Protein AF-A0A2M7PD17-F1 (afdb_monomer_lite)

Foldseek 3Di:
DFLVVLVCVQCPVLVVVLVVLVVCVVVVNPPSVVSNVLSVVLSVLSVCQQQQFPPLHQDQQQDALLPGDGGRGDDVVSDDLRNCVSQQVGDCRDDPSRRVDPDHDPDDQDWDPDFADPPRNCCVVCVRIRHRNDGDGSVSNVVVNVVVPPD

Radius of gyration: 18.67 Å; chains: 1; bounding box: 54×24×56 Å

Structure (mmCIF, N/CA/C/O backbone):
data_AF-A0A2M7PD17-F1
#
_entry.id   AF-A0A2M7PD17-F1
#
loop_
_atom_site.group_PDB
_atom_site.id
_atom_site.type_symbol
_atom_site.label_atom_id
_atom_site.label_alt_id
_atom_site.label_comp_id
_atom_site.label_asym_id
_atom_site.label_entity_id
_atom_site.label_seq_id
_atom_site.pdbx_PDB_ins_code
_atom_site.Cartn_x
_atom_site.Cartn_y
_atom_site.Cartn_z
_atom_site.occupancy
_atom_site.B_iso_or_equiv
_atom_site.auth_seq_id
_atom_site.auth_comp_id
_atom_site.auth_asym_id
_atom_site.auth_atom_id
_atom_site.pdbx_PDB_model_num
ATOM 1 N N . LEU A 1 1 ? 4.493 10.578 3.427 1.00 84.69 1 LEU A N 1
ATOM 2 C CA . LEU A 1 1 ? 4.310 9.429 4.333 1.00 84.69 1 LEU A CA 1
ATOM 3 C C . LEU A 1 1 ? 5.373 8.415 3.953 1.00 84.69 1 LEU A C 1
ATOM 5 O O . LEU A 1 1 ? 5.283 7.884 2.858 1.00 84.69 1 LEU A O 1
ATOM 9 N N . ASP A 1 2 ? 6.399 8.233 4.774 1.00 93.56 2 ASP A N 1
ATOM 10 C CA . ASP A 1 2 ? 7.425 7.200 4.568 1.00 93.56 2 ASP A CA 1
ATOM 11 C C . ASP A 1 2 ? 7.061 5.917 5.343 1.00 93.56 2 ASP A C 1
ATOM 13 O O . ASP A 1 2 ? 5.990 5.861 5.960 1.00 93.56 2 ASP A O 1
ATOM 17 N N . HIS A 1 3 ? 7.929 4.900 5.301 1.00 96.19 3 HIS A N 1
ATOM 18 C CA . HIS A 1 3 ? 7.770 3.635 6.032 1.00 96.19 3 HIS A CA 1
ATOM 19 C C . HIS A 1 3 ? 7.439 3.854 7.511 1.00 96.19 3 HIS A C 1
ATOM 21 O O . HIS A 1 3 ? 6.399 3.421 8.004 1.00 96.19 3 HIS A O 1
ATOM 27 N N . LYS A 1 4 ? 8.297 4.603 8.209 1.00 97.19 4 LYS A N 1
ATOM 28 C CA . LYS A 1 4 ? 8.203 4.823 9.653 1.00 97.19 4 LYS A CA 1
ATOM 29 C C . LYS A 1 4 ? 6.940 5.585 10.033 1.00 97.19 4 LYS A C 1
ATOM 31 O O . LYS A 1 4 ? 6.320 5.307 11.061 1.00 97.19 4 LYS A O 1
ATOM 36 N N . LEU A 1 5 ? 6.542 6.561 9.223 1.00 97.44 5 LEU A N 1
ATOM 37 C CA . LEU A 1 5 ? 5.307 7.298 9.445 1.00 97.44 5 LEU A CA 1
ATOM 38 C C . LEU A 1 5 ? 4.077 6.414 9.210 1.00 97.44 5 LEU A C 1
ATOM 40 O O . LEU A 1 5 ? 3.097 6.567 9.938 1.00 97.44 5 LEU A O 1
ATOM 44 N N . LEU A 1 6 ? 4.117 5.481 8.249 1.00 98.00 6 LEU A N 1
ATOM 45 C CA . LEU A 1 6 ? 3.039 4.507 8.068 1.00 98.00 6 LEU A CA 1
ATOM 46 C C . LEU A 1 6 ? 2.968 3.533 9.255 1.00 98.00 6 LEU A C 1
ATOM 48 O O . LEU A 1 6 ? 1.884 3.338 9.796 1.00 98.00 6 LEU A O 1
ATOM 52 N N . GLU A 1 7 ? 4.096 3.008 9.738 1.00 98.25 7 GLU A N 1
ATOM 53 C CA . GLU A 1 7 ? 4.135 2.205 10.973 1.00 98.25 7 GLU A CA 1
ATOM 54 C C . GLU A 1 7 ? 3.557 2.972 12.165 1.00 98.25 7 GLU A C 1
ATOM 56 O O . GLU A 1 7 ? 2.727 2.449 12.906 1.00 98.25 7 GLU A O 1
ATOM 61 N N . THR A 1 8 ? 3.942 4.241 12.325 1.00 98.56 8 THR A N 1
ATOM 62 C CA . THR A 1 8 ? 3.443 5.100 13.408 1.00 98.56 8 THR A CA 1
ATOM 63 C C . THR A 1 8 ? 1.929 5.320 13.289 1.00 98.56 8 THR A C 1
ATOM 65 O O . THR A 1 8 ? 1.210 5.286 14.289 1.00 98.56 8 THR A O 1
ATOM 68 N N . LEU A 1 9 ? 1.410 5.504 12.071 1.00 98.25 9 LEU A N 1
ATOM 69 C CA . LEU A 1 9 ? -0.029 5.595 11.816 1.00 98.25 9 LEU A CA 1
ATOM 70 C C . LEU A 1 9 ? -0.764 4.315 12.234 1.00 98.25 9 LEU A C 1
ATOM 72 O O . LEU A 1 9 ? -1.789 4.401 12.910 1.00 98.25 9 LEU A O 1
ATOM 76 N N . ILE A 1 10 ? -0.237 3.149 11.856 1.00 98.38 10 ILE A N 1
ATOM 77 C CA . ILE A 1 10 ? -0.858 1.838 12.087 1.00 98.38 10 ILE A CA 1
ATOM 78 C C . ILE A 1 10 ? -0.806 1.445 13.565 1.00 98.38 10 ILE A C 1
ATOM 80 O O . ILE A 1 10 ? -1.826 1.081 14.155 1.00 98.38 10 ILE A O 1
ATOM 84 N N . TYR A 1 11 ? 0.382 1.482 14.162 1.00 98.50 11 TYR A N 1
ATOM 85 C CA . TYR A 1 11 ? 0.632 0.859 15.459 1.00 98.50 11 TYR A CA 1
ATOM 86 C C . TYR A 1 11 ? 0.494 1.822 16.632 1.00 98.50 11 TYR A C 1
ATOM 88 O O . TYR A 1 11 ? 0.110 1.378 17.711 1.00 98.50 11 TYR A O 1
ATOM 96 N N . THR A 1 12 ? 0.727 3.120 16.420 1.00 98.25 12 THR A N 1
ATOM 97 C CA . THR A 1 12 ? 0.576 4.133 17.472 1.00 98.25 12 THR A CA 1
ATOM 98 C C . THR A 1 12 ? -0.791 4.791 17.382 1.00 98.25 12 THR A C 1
ATOM 100 O O . THR A 1 12 ? -1.658 4.524 18.204 1.00 98.25 12 THR A O 1
ATOM 103 N N . TYR A 1 13 ? -1.047 5.604 16.355 1.00 98.38 13 TYR A N 1
ATOM 104 C CA . TYR A 1 13 ? -2.267 6.419 16.322 1.00 98.38 13 TYR A CA 1
ATOM 105 C C . TYR A 1 13 ? -3.543 5.578 16.199 1.00 98.38 13 TYR A C 1
ATOM 107 O O . TYR A 1 13 ? -4.490 5.756 16.969 1.00 98.38 13 TYR A O 1
ATOM 115 N N . LEU A 1 14 ? -3.576 4.638 15.251 1.00 98.19 14 LEU A N 1
ATOM 116 C CA . LEU A 1 14 ? -4.716 3.740 15.091 1.00 98.19 14 LEU A CA 1
ATOM 117 C C . LEU A 1 14 ? -4.774 2.687 16.211 1.00 98.19 14 LEU A C 1
ATOM 119 O O . LEU A 1 14 ? -5.867 2.322 16.640 1.00 98.19 14 LEU A O 1
ATOM 123 N N . GLY A 1 15 ? -3.623 2.249 16.733 1.00 98.44 15 GLY A N 1
ATOM 124 C CA . GLY A 1 15 ? -3.537 1.357 17.897 1.00 98.44 15 GLY A CA 1
ATOM 125 C C . GLY A 1 15 ? -4.141 1.962 19.170 1.00 98.44 15 GLY A C 1
ATOM 126 O O . GLY A 1 15 ? -4.941 1.312 19.854 1.00 98.44 15 GLY A O 1
ATOM 127 N N . ASP A 1 16 ? -3.842 3.230 19.444 1.00 98.50 16 ASP A N 1
ATOM 128 C CA . ASP A 1 16 ? -4.419 3.992 20.553 1.00 98.50 16 ASP A CA 1
ATOM 129 C C . ASP A 1 16 ? -5.927 4.165 20.375 1.00 98.50 16 ASP A C 1
ATOM 131 O O . ASP A 1 16 ? -6.699 3.978 21.318 1.00 98.50 16 ASP A O 1
ATOM 135 N N . TRP A 1 17 ? -6.372 4.483 19.155 1.00 98.19 17 TRP A N 1
ATOM 136 C CA . TRP A 1 17 ? -7.796 4.601 18.846 1.00 98.19 17 TRP A CA 1
ATOM 137 C C . TRP A 1 17 ? -8.549 3.286 19.089 1.00 98.19 17 TRP A C 1
ATOM 139 O O . TRP A 1 17 ? -9.575 3.285 19.768 1.00 98.19 17 TRP A O 1
ATOM 149 N N . ILE A 1 18 ? -8.014 2.159 18.608 1.00 98.44 18 ILE A N 1
ATOM 150 C CA . ILE A 1 18 ? -8.564 0.815 18.849 1.00 98.44 18 ILE A CA 1
ATOM 151 C C . ILE A 1 18 ? -8.670 0.532 20.352 1.00 98.44 18 ILE A C 1
ATOM 153 O O . ILE A 1 18 ? -9.697 0.040 20.819 1.00 98.44 18 ILE A O 1
ATOM 157 N N . SER A 1 19 ? -7.635 0.871 21.123 1.00 98.31 19 SER A N 1
ATOM 158 C CA . SER A 1 19 ? -7.614 0.662 22.576 1.00 98.31 19 SER A CA 1
ATOM 159 C C . SER A 1 19 ? -8.702 1.469 23.289 1.00 98.31 19 SER A C 1
ATOM 161 O O . SER A 1 19 ? -9.386 0.934 24.160 1.00 98.31 19 SER A O 1
ATOM 163 N N . ARG A 1 20 ? -8.929 2.721 22.869 1.00 98.12 20 ARG A N 1
ATOM 164 C CA . ARG A 1 20 ? -10.034 3.551 23.376 1.00 98.12 20 ARG A CA 1
ATOM 165 C C . ARG A 1 20 ? -11.395 2.943 23.047 1.00 98.12 20 ARG A C 1
ATOM 167 O O . ARG A 1 20 ? -12.226 2.832 23.936 1.00 98.12 20 ARG A O 1
ATOM 174 N N . GLN A 1 21 ? -11.607 2.470 21.815 1.00 98.12 21 GLN A N 1
ATOM 175 C CA . GLN A 1 21 ? -12.890 1.856 21.441 1.00 98.12 21 GLN A CA 1
ATOM 176 C C . GLN A 1 21 ? -13.184 0.571 22.233 1.00 98.12 21 GLN A C 1
ATOM 178 O O . GLN A 1 21 ? -14.331 0.317 22.587 1.00 98.12 21 GLN A O 1
ATOM 183 N N . LYS A 1 22 ? -12.157 -0.206 22.601 1.00 97.88 22 LYS A N 1
ATOM 184 C CA . LYS A 1 22 ? -12.315 -1.359 23.508 1.00 97.88 22 LYS A CA 1
ATOM 185 C C . LYS A 1 22 ? -12.767 -0.951 24.913 1.00 97.88 22 LYS A C 1
ATOM 187 O O . LYS A 1 22 ? -13.592 -1.642 25.505 1.00 97.88 22 LYS A O 1
ATOM 192 N N . GLN A 1 23 ? -12.253 0.160 25.439 1.00 98.06 23 GLN A N 1
ATOM 193 C CA . GLN A 1 23 ? -12.698 0.708 26.725 1.00 98.06 23 GLN A CA 1
ATOM 194 C C . GLN A 1 23 ? -14.135 1.238 26.641 1.00 98.06 23 GLN A C 1
ATOM 196 O O . GLN A 1 23 ? -14.939 0.955 27.523 1.00 98.06 23 GLN A O 1
ATOM 201 N N . ASP A 1 24 ? -14.474 1.938 25.557 1.00 97.81 24 ASP A N 1
ATOM 202 C CA . ASP A 1 24 ? -15.817 2.470 25.298 1.00 97.81 24 ASP A CA 1
ATOM 203 C C . ASP A 1 24 ? -16.881 1.360 25.253 1.00 97.81 24 ASP A C 1
ATOM 205 O O . ASP A 1 24 ? -17.961 1.527 25.820 1.00 97.81 24 ASP A O 1
ATOM 209 N N . ILE A 1 25 ? -16.557 0.194 24.677 1.00 97.12 25 ILE A N 1
ATOM 210 C CA . ILE A 1 25 ? -17.418 -1.001 24.737 1.00 97.12 25 ILE A CA 1
ATOM 211 C C . ILE A 1 25 ? -17.654 -1.431 26.192 1.00 97.12 25 ILE A C 1
ATOM 213 O O . ILE A 1 25 ? -18.795 -1.667 26.585 1.00 97.12 25 ILE A O 1
ATOM 217 N N . GLY A 1 26 ? -16.596 -1.499 27.008 1.00 95.88 26 GLY A N 1
ATOM 218 C CA . GLY A 1 26 ? -16.706 -1.842 28.432 1.00 95.88 26 GLY A CA 1
ATOM 219 C C . GLY A 1 26 ? -17.531 -0.833 29.241 1.00 95.88 26 GLY A C 1
ATOM 220 O O . GLY A 1 26 ? -18.197 -1.213 30.200 1.00 95.88 26 GLY A O 1
ATOM 221 N N . ASN A 1 27 ? -17.535 0.430 28.814 1.00 97.00 27 ASN A N 1
ATOM 222 C CA . ASN A 1 27 ? -18.312 1.513 29.415 1.00 97.00 27 ASN A CA 1
ATOM 223 C C . ASN A 1 27 ? -19.750 1.616 28.871 1.00 97.00 27 ASN A C 1
ATOM 225 O O . ASN A 1 27 ? -20.492 2.502 29.291 1.00 97.00 27 ASN A O 1
ATOM 229 N N . GLY A 1 28 ? -20.153 0.746 27.938 1.00 95.94 28 GLY A N 1
ATOM 230 C CA . GLY A 1 28 ? -21.492 0.761 27.344 1.00 95.94 28 GLY A CA 1
ATOM 231 C C . GLY A 1 28 ? -21.757 1.952 26.418 1.00 95.94 28 GLY A C 1
ATOM 232 O O . GLY A 1 28 ? -22.905 2.368 26.271 1.00 95.94 28 GLY A O 1
ATOM 233 N N . VAL A 1 29 ? -20.715 2.528 25.809 1.00 97.44 29 VAL A N 1
ATOM 234 C CA . VAL A 1 29 ? -20.858 3.619 24.835 1.00 97.44 29 VAL A CA 1
ATOM 235 C C . VAL A 1 29 ? -21.446 3.073 23.536 1.00 97.44 29 VAL A C 1
ATOM 237 O O . VAL A 1 29 ? -20.874 2.188 22.896 1.00 97.44 29 VAL A O 1
ATOM 240 N N . ASP A 1 30 ? -22.574 3.640 23.120 1.00 96.38 30 ASP A N 1
ATOM 241 C CA . ASP A 1 30 ? -23.252 3.247 21.888 1.00 96.38 30 ASP A CA 1
ATOM 242 C C . ASP A 1 30 ? -22.383 3.502 20.638 1.00 96.38 30 ASP A C 1
ATOM 244 O O . ASP A 1 30 ? -21.649 4.494 20.537 1.00 96.38 30 ASP A O 1
ATOM 248 N N . GLY A 1 31 ? -22.434 2.580 19.677 1.00 95.81 31 GLY A N 1
ATOM 249 C CA . GLY A 1 31 ? -21.644 2.641 18.444 1.00 95.81 31 GLY A CA 1
ATOM 250 C C . GLY A 1 31 ? -20.148 2.293 18.579 1.00 95.81 31 GLY A C 1
ATOM 251 O O . GLY A 1 31 ? -19.401 2.392 17.599 1.00 95.81 31 GLY A O 1
ATOM 252 N N . ALA A 1 32 ? -19.657 1.952 19.778 1.00 96.81 32 ALA A N 1
ATOM 253 C CA . ALA A 1 32 ? -18.238 1.651 20.005 1.00 96.81 32 ALA A CA 1
ATOM 254 C C . ALA A 1 32 ? -17.788 0.351 19.310 1.00 96.81 32 ALA A C 1
ATOM 256 O O . ALA A 1 32 ? -16.661 0.266 18.814 1.00 96.81 32 ALA A O 1
ATOM 257 N N . GLN A 1 33 ? -18.682 -0.638 19.207 1.00 97.12 33 GLN A N 1
ATOM 258 C CA . GLN A 1 33 ? -18.408 -1.916 18.548 1.00 97.12 33 GLN A CA 1
ATOM 259 C C . GLN A 1 33 ? -18.171 -1.737 17.041 1.00 97.12 33 GLN A C 1
ATOM 261 O O . GLN A 1 33 ? -17.214 -2.280 16.485 1.00 97.12 33 GLN A O 1
ATOM 266 N N . GLU A 1 34 ? -19.003 -0.938 16.374 1.00 97.38 34 GLU A N 1
ATOM 267 C CA . GLU A 1 34 ? -18.900 -0.639 14.947 1.00 97.38 34 GLU A CA 1
ATOM 268 C C . GLU A 1 34 ? -17.629 0.158 14.645 1.00 97.38 34 GLU A C 1
ATOM 270 O O . GLU A 1 34 ? -16.915 -0.137 13.682 1.00 97.38 34 GLU A O 1
ATOM 275 N N . LYS A 1 35 ? -17.300 1.140 15.495 1.00 97.25 35 LYS A N 1
ATOM 276 C CA . LYS A 1 35 ? -16.060 1.922 15.381 1.00 97.25 35 LYS A CA 1
ATOM 277 C C . LYS A 1 35 ? -14.822 1.055 15.574 1.00 97.25 35 LYS A C 1
ATOM 279 O O . LYS A 1 35 ? -13.856 1.220 14.826 1.00 97.25 35 LYS A O 1
ATOM 284 N N . LEU A 1 36 ? -14.844 0.131 16.537 1.00 98.12 36 LEU A N 1
ATOM 285 C CA . LEU A 1 36 ? -13.761 -0.828 16.742 1.00 98.12 36 LEU A CA 1
ATOM 286 C C . LEU A 1 36 ? -13.572 -1.703 15.498 1.00 98.12 36 LEU A C 1
ATOM 288 O O . LEU A 1 36 ? -12.462 -1.780 14.973 1.00 98.12 36 LEU A O 1
ATOM 292 N N . ALA A 1 37 ? -14.652 -2.298 14.986 1.00 97.31 37 ALA A N 1
ATOM 293 C CA . ALA A 1 37 ? -14.601 -3.144 13.797 1.00 97.31 37 ALA A CA 1
ATOM 294 C C . ALA A 1 37 ? -14.066 -2.383 12.570 1.00 97.31 37 ALA A C 1
ATOM 296 O O . ALA A 1 37 ? -13.228 -2.903 11.828 1.00 97.31 37 ALA A O 1
ATOM 297 N N . ALA A 1 38 ? -14.490 -1.130 12.374 1.00 96.62 38 ALA A N 1
ATOM 298 C CA . ALA A 1 38 ? -13.986 -0.274 11.302 1.00 96.62 38 ALA A CA 1
ATOM 299 C C . ALA A 1 38 ? -12.486 0.035 11.461 1.00 96.62 38 ALA A C 1
ATOM 301 O O . ALA A 1 38 ? -11.735 -0.044 10.487 1.00 96.62 38 ALA A O 1
ATOM 302 N N . ALA A 1 39 ? -12.034 0.338 12.681 1.00 97.62 39 ALA A N 1
ATOM 303 C CA . ALA A 1 39 ? -10.633 0.632 12.970 1.00 97.62 39 ALA A CA 1
ATOM 304 C C . ALA A 1 39 ? -9.724 -0.593 12.777 1.00 97.62 39 ALA A C 1
ATOM 306 O O . ALA A 1 39 ? -8.677 -0.487 12.140 1.00 97.62 39 ALA A O 1
ATOM 307 N N . GLU A 1 40 ? -10.137 -1.771 13.253 1.00 98.00 40 GLU A N 1
ATOM 308 C CA . GLU A 1 40 ? -9.406 -3.026 13.036 1.00 98.00 40 GLU A CA 1
ATOM 309 C C . GLU A 1 40 ? -9.377 -3.415 11.551 1.00 98.00 40 GLU A C 1
ATOM 311 O O . GLU A 1 40 ? -8.359 -3.881 11.039 1.00 98.00 40 GLU A O 1
ATOM 316 N N . SER A 1 41 ? -10.476 -3.175 10.832 1.00 97.50 41 SER A N 1
ATOM 317 C CA . SER A 1 41 ? -10.558 -3.383 9.387 1.00 97.50 41 SER A CA 1
ATOM 318 C C . SER A 1 41 ? -9.601 -2.464 8.621 1.00 97.50 41 SER A C 1
ATOM 320 O O . SER A 1 41 ? -8.926 -2.942 7.705 1.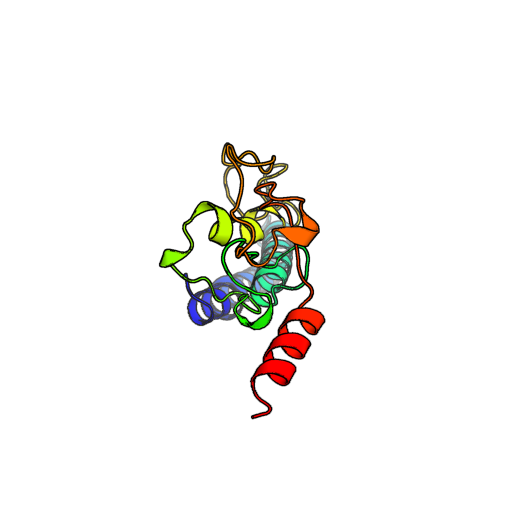00 97.50 41 SER A O 1
ATOM 322 N N . LEU A 1 42 ? -9.516 -1.179 8.988 1.00 98.25 42 LEU A N 1
ATOM 323 C CA . LEU A 1 42 ? -8.566 -0.219 8.415 1.00 98.25 42 LEU A CA 1
ATOM 324 C C . LEU A 1 42 ? -7.120 -0.628 8.712 1.00 98.25 42 LEU A C 1
ATOM 326 O O . LEU A 1 42 ? -6.300 -0.638 7.797 1.00 98.25 42 LEU A O 1
ATOM 330 N N . LYS A 1 43 ? -6.826 -1.021 9.959 1.00 98.50 43 LYS A N 1
ATOM 331 C CA . LYS A 1 43 ? -5.489 -1.447 10.391 1.00 98.50 43 LYS A CA 1
ATOM 332 C C . LYS A 1 43 ? -4.947 -2.561 9.497 1.00 98.50 43 LYS A C 1
ATOM 334 O O . LYS A 1 43 ? -3.894 -2.385 8.897 1.00 98.50 43 LYS A O 1
ATOM 339 N N . LYS A 1 44 ? -5.730 -3.627 9.305 1.00 98.44 44 LYS A N 1
ATOM 340 C CA . LYS A 1 44 ? -5.359 -4.767 8.448 1.00 98.44 44 LYS A CA 1
ATOM 341 C C . LYS A 1 44 ? -5.011 -4.355 7.016 1.00 98.44 44 LYS A C 1
ATOM 343 O O . LYS A 1 44 ? -4.115 -4.920 6.412 1.00 98.44 44 LYS A O 1
ATOM 348 N N . LYS A 1 45 ? -5.714 -3.370 6.448 1.00 98.50 45 LYS A N 1
ATOM 349 C CA . LYS A 1 45 ? -5.465 -2.905 5.070 1.00 98.50 45 LYS A CA 1
ATOM 350 C C . LYS A 1 45 ? -4.215 -2.040 4.976 1.00 98.50 45 LYS A C 1
ATOM 352 O O . LYS A 1 45 ? -3.497 -2.123 3.991 1.00 98.50 45 LYS A O 1
ATOM 357 N N . LEU A 1 46 ? -3.945 -1.225 5.992 1.00 98.56 46 LEU A N 1
ATOM 358 C CA . LEU A 1 46 ? -2.699 -0.467 6.059 1.00 98.56 46 LEU A CA 1
ATOM 359 C C . LEU A 1 46 ? -1.490 -1.391 6.278 1.00 98.56 46 LEU A C 1
ATOM 361 O O . LEU A 1 46 ? -0.435 -1.122 5.716 1.00 98.56 46 LEU A O 1
ATOM 365 N N . GLU A 1 47 ? -1.646 -2.487 7.026 1.00 98.69 47 GLU A N 1
ATOM 366 C CA . GLU A 1 47 ? -0.607 -3.518 7.191 1.00 98.69 47 GLU A CA 1
ATOM 367 C C . GLU A 1 47 ? -0.258 -4.196 5.857 1.00 98.69 47 GLU A C 1
ATOM 369 O O . GLU A 1 47 ? 0.922 -4.362 5.571 1.00 98.69 47 GLU A O 1
ATOM 374 N N . LEU A 1 48 ? -1.243 -4.467 4.989 1.00 98.75 48 LEU A N 1
ATOM 375 C CA . LEU A 1 48 ? -0.990 -4.965 3.626 1.00 98.75 48 LEU A CA 1
ATOM 376 C C . LEU A 1 48 ? -0.149 -3.990 2.786 1.00 98.75 48 LEU A C 1
ATOM 378 O O . LEU A 1 48 ? 0.725 -4.413 2.037 1.00 98.75 48 LEU A O 1
ATOM 382 N N . ILE A 1 49 ? -0.395 -2.680 2.913 1.00 98.56 49 ILE A N 1
ATOM 383 C CA . ILE A 1 49 ? 0.401 -1.646 2.226 1.00 98.56 49 ILE A CA 1
ATOM 384 C C . ILE A 1 49 ? 1.813 -1.578 2.807 1.00 98.56 49 ILE A C 1
ATOM 386 O O . ILE A 1 49 ? 2.775 -1.413 2.062 1.00 98.56 49 ILE A O 1
ATOM 390 N N . LEU A 1 50 ? 1.931 -1.669 4.135 1.00 98.50 50 LEU A N 1
ATOM 391 C CA . LEU A 1 50 ? 3.213 -1.636 4.829 1.00 98.50 50 LEU A CA 1
ATOM 392 C C . LEU A 1 50 ? 4.097 -2.813 4.402 1.00 98.50 50 LEU A C 1
ATOM 394 O O . LEU A 1 50 ? 5.259 -2.598 4.064 1.00 98.50 50 LEU A O 1
ATOM 398 N N . GLU A 1 51 ? 3.527 -4.020 4.382 1.00 98.44 51 GLU A N 1
ATOM 399 C CA . GLU A 1 51 ? 4.173 -5.244 3.905 1.00 98.44 51 GLU A CA 1
ATOM 400 C C . GLU A 1 51 ? 4.515 -5.156 2.415 1.00 98.44 51 GLU A C 1
ATOM 402 O O . GLU A 1 51 ? 5.621 -5.515 2.018 1.00 98.44 51 GLU A O 1
ATOM 407 N N . GLY A 1 52 ? 3.599 -4.616 1.603 1.00 98.12 52 GLY A N 1
ATOM 408 C CA . GLY A 1 52 ? 3.816 -4.356 0.181 1.00 98.12 52 GLY A CA 1
ATOM 409 C C . GLY A 1 52 ? 3.997 -5.622 -0.656 1.00 98.12 52 GLY A C 1
ATOM 410 O O . GLY A 1 52 ? 4.734 -5.589 -1.641 1.00 98.12 52 GLY A O 1
ATOM 411 N N . GLU A 1 53 ? 3.354 -6.723 -0.262 1.00 98.38 53 GLU A N 1
ATOM 412 C CA . GLU A 1 53 ? 3.253 -7.936 -1.079 1.00 98.38 53 GLU A CA 1
ATOM 413 C C . GLU A 1 53 ? 2.292 -7.709 -2.249 1.00 98.38 53 GLU A C 1
ATOM 415 O O . GLU A 1 53 ? 1.321 -6.961 -2.122 1.00 98.38 53 GLU A O 1
ATOM 420 N N . ALA A 1 54 ? 2.533 -8.355 -3.391 1.00 97.12 54 ALA A N 1
ATOM 421 C CA . ALA A 1 54 ? 1.646 -8.285 -4.544 1.00 97.12 54 ALA A CA 1
ATOM 422 C C . ALA A 1 54 ? 0.209 -8.708 -4.154 1.00 97.12 54 ALA A C 1
ATOM 424 O O . ALA A 1 54 ? 0.022 -9.748 -3.518 1.00 97.12 54 ALA A O 1
ATOM 425 N N . PRO A 1 55 ? -0.840 -7.949 -4.534 1.00 96.81 55 PRO A N 1
ATOM 426 C CA . PRO A 1 55 ? -0.862 -6.811 -5.461 1.00 96.81 55 PRO A CA 1
ATOM 427 C C . PRO A 1 55 ? -0.814 -5.424 -4.780 1.00 96.81 55 PRO A C 1
ATOM 429 O O . PRO A 1 55 ? -1.240 -4.429 -5.362 1.00 96.81 55 PRO A O 1
ATOM 432 N N . TYR A 1 56 ? -0.354 -5.332 -3.536 1.00 97.94 56 TYR A N 1
ATOM 433 C CA . TYR A 1 56 ? -0.289 -4.092 -2.748 1.00 97.94 56 TYR A CA 1
ATOM 434 C C . TYR A 1 56 ? 1.087 -3.423 -2.803 1.00 97.94 56 TYR A C 1
ATOM 436 O O . TYR A 1 56 ? 1.374 -2.504 -2.035 1.00 97.94 56 TYR A O 1
ATOM 444 N N . ASP A 1 57 ? 1.940 -3.879 -3.712 1.00 97.56 57 ASP A N 1
ATOM 445 C CA . ASP A 1 57 ? 3.277 -3.361 -3.907 1.00 97.56 57 ASP A CA 1
ATOM 446 C C . ASP A 1 57 ? 3.290 -2.061 -4.727 1.00 97.56 57 ASP A C 1
ATOM 448 O O . ASP A 1 57 ? 2.342 -1.704 -5.437 1.00 97.56 57 ASP A O 1
ATOM 452 N N . ILE A 1 58 ? 4.405 -1.338 -4.644 1.00 97.38 58 ILE A N 1
ATOM 453 C CA . ILE A 1 58 ? 4.706 -0.263 -5.586 1.00 97.38 58 ILE A CA 1
ATOM 454 C C . ILE A 1 58 ? 5.510 -0.874 -6.735 1.00 97.38 58 ILE A C 1
ATOM 456 O O . ILE A 1 58 ? 6.606 -1.397 -6.528 1.00 97.38 58 ILE A O 1
ATOM 460 N N . PHE A 1 59 ? 4.975 -0.751 -7.947 1.00 97.06 59 PHE A N 1
ATOM 461 C CA . PHE A 1 59 ? 5.664 -1.112 -9.179 1.00 97.06 59 PHE A CA 1
ATOM 462 C C . PHE A 1 59 ? 6.065 0.142 -9.957 1.00 97.06 59 PHE A C 1
ATOM 464 O O . PHE A 1 59 ? 5.227 0.995 -10.270 1.00 97.06 59 PHE A O 1
ATOM 471 N N . VAL A 1 60 ? 7.349 0.232 -10.301 1.00 97.00 60 VAL A N 1
ATOM 472 C CA . VAL A 1 60 ? 7.945 1.372 -10.997 1.00 97.00 60 VAL A CA 1
ATOM 473 C C . VAL A 1 60 ? 8.526 0.931 -12.329 1.00 97.00 60 VAL A C 1
ATOM 475 O O . VAL A 1 60 ? 9.623 0.390 -12.410 1.00 97.00 60 VAL A O 1
ATOM 478 N N . ARG A 1 61 ? 7.803 1.206 -13.410 1.00 95.75 61 ARG A N 1
ATOM 479 C CA . ARG A 1 61 ? 8.112 0.709 -14.759 1.00 95.75 61 ARG A CA 1
ATOM 480 C C . ARG A 1 61 ? 9.502 1.081 -15.296 1.00 95.75 61 ARG A C 1
ATOM 482 O O . ARG A 1 61 ? 10.021 0.379 -16.148 1.00 95.75 61 ARG A O 1
ATOM 489 N N . TRP A 1 62 ? 10.124 2.176 -14.867 1.00 95.25 62 TRP A N 1
ATOM 490 C CA . TRP A 1 62 ? 11.486 2.518 -15.324 1.00 95.25 62 TRP A CA 1
ATOM 491 C C . TRP A 1 62 ? 12.594 1.916 -14.457 1.00 95.25 62 TRP A C 1
ATOM 493 O O . TRP A 1 62 ? 13.762 2.068 -14.803 1.00 95.25 62 TRP A O 1
ATOM 503 N N . LYS A 1 63 ? 12.257 1.235 -13.357 1.00 97.25 63 LYS A N 1
ATOM 504 C CA . LYS A 1 63 ? 13.229 0.567 -12.490 1.00 97.25 63 LYS A CA 1
ATOM 505 C C . LYS A 1 63 ? 13.316 -0.925 -12.849 1.00 97.25 63 LYS A C 1
ATOM 507 O O . LYS A 1 63 ? 12.274 -1.558 -13.062 1.00 97.25 63 LYS A O 1
ATOM 512 N N . PRO A 1 64 ? 14.523 -1.510 -12.942 1.00 97.31 64 PRO A N 1
ATOM 513 C CA . PRO A 1 64 ? 14.679 -2.963 -12.985 1.00 97.31 64 PRO A CA 1
ATOM 514 C C . PRO A 1 64 ? 14.218 -3.596 -11.665 1.00 97.31 64 PRO A C 1
ATOM 516 O O . PRO A 1 64 ? 13.993 -2.893 -10.679 1.00 97.31 64 PRO A O 1
ATOM 519 N N . ILE A 1 65 ? 14.029 -4.917 -11.658 1.00 97.81 65 ILE A N 1
ATOM 520 C CA . ILE A 1 65 ? 13.421 -5.646 -10.533 1.00 97.81 65 ILE A CA 1
ATOM 521 C C . ILE A 1 65 ? 14.184 -5.480 -9.207 1.00 97.81 65 ILE A C 1
ATOM 523 O O . ILE A 1 65 ? 13.565 -5.331 -8.159 1.00 97.81 65 ILE A O 1
ATOM 527 N N . ASP A 1 66 ? 15.511 -5.421 -9.248 1.00 97.00 66 ASP A N 1
ATOM 528 C CA . ASP A 1 66 ? 16.388 -5.244 -8.088 1.00 97.00 66 ASP A CA 1
ATOM 529 C C . ASP A 1 66 ? 16.304 -3.835 -7.473 1.00 97.00 66 ASP A C 1
ATOM 531 O O . ASP A 1 66 ? 16.611 -3.642 -6.297 1.00 97.00 66 ASP A O 1
ATOM 535 N N . GLN A 1 67 ? 15.833 -2.853 -8.242 1.00 97.38 67 GLN A N 1
ATOM 536 C CA . GLN A 1 67 ? 15.612 -1.478 -7.788 1.00 97.38 67 GLN A CA 1
ATOM 537 C C . GLN A 1 67 ? 14.153 -1.201 -7.408 1.00 97.38 67 GLN A C 1
ATOM 539 O O . GLN A 1 67 ? 13.817 -0.072 -7.040 1.00 97.38 67 GLN A O 1
ATOM 544 N N . GLN A 1 68 ? 13.269 -2.196 -7.509 1.00 97.62 68 GLN A N 1
ATOM 545 C CA . GLN A 1 68 ? 11.883 -2.031 -7.087 1.00 97.62 68 GLN A CA 1
ATOM 546 C C . GLN A 1 68 ? 11.807 -1.870 -5.566 1.00 97.62 68 GLN A C 1
ATOM 548 O O . GLN A 1 68 ? 12.522 -2.557 -4.830 1.00 97.62 68 GLN A O 1
ATOM 553 N N . PRO A 1 69 ? 10.925 -0.994 -5.067 1.00 96.88 69 PRO A N 1
ATOM 554 C CA . PRO A 1 69 ? 10.697 -0.868 -3.637 1.00 96.88 69 PRO A CA 1
ATOM 555 C C . PRO A 1 69 ? 10.082 -2.155 -3.067 1.00 96.88 69 PRO A C 1
ATOM 557 O O . PRO A 1 69 ? 9.225 -2.796 -3.687 1.00 96.88 69 PRO A O 1
ATOM 560 N N . ILE A 1 70 ? 10.522 -2.503 -1.860 1.00 96.94 70 ILE A N 1
ATOM 561 C CA . ILE A 1 70 ? 9.988 -3.595 -1.041 1.00 96.94 70 ILE A CA 1
ATOM 562 C C . ILE A 1 70 ? 9.253 -2.959 0.140 1.00 96.94 70 ILE A C 1
ATOM 564 O O . ILE A 1 70 ? 9.790 -2.046 0.773 1.00 96.94 70 ILE A O 1
ATOM 568 N N . GLY A 1 71 ? 8.031 -3.421 0.414 1.00 97.50 71 GLY A N 1
ATOM 569 C CA . GLY A 1 71 ? 7.152 -2.787 1.394 1.00 97.50 71 GLY A CA 1
ATOM 570 C C . GLY A 1 71 ? 6.746 -1.363 1.026 1.00 97.50 71 GLY A C 1
ATOM 571 O O . GLY A 1 71 ? 6.910 -0.901 -0.111 1.00 97.50 71 GLY A O 1
ATOM 572 N N . TRP A 1 72 ? 6.229 -0.633 2.014 1.00 98.00 72 TRP A N 1
ATOM 573 C CA . TRP A 1 72 ? 5.978 0.799 1.873 1.00 98.00 72 TRP A CA 1
ATOM 574 C C . TRP A 1 72 ? 7.283 1.600 1.955 1.00 98.00 72 TRP A C 1
ATOM 576 O O . TRP A 1 72 ? 7.649 2.138 3.001 1.00 98.00 72 TRP A O 1
ATOM 586 N N . ASN A 1 73 ? 7.977 1.703 0.823 1.00 96.56 73 ASN A N 1
ATOM 587 C CA . ASN A 1 73 ? 9.191 2.505 0.683 1.00 96.56 73 ASN A CA 1
ATOM 588 C C . ASN A 1 73 ? 9.179 3.329 -0.622 1.00 96.56 73 ASN A C 1
ATOM 590 O O . ASN A 1 73 ? 9.952 3.050 -1.540 1.00 96.56 73 ASN A O 1
ATOM 594 N N . PRO A 1 74 ? 8.258 4.302 -0.759 1.00 96.12 74 PRO A N 1
ATOM 595 C CA . PRO A 1 74 ? 8.119 5.085 -1.983 1.00 96.12 74 PRO A CA 1
ATOM 596 C C . PRO A 1 74 ? 9.303 6.036 -2.200 1.00 96.12 74 PRO A C 1
ATOM 598 O O . PRO A 1 74 ? 9.748 6.719 -1.279 1.00 96.12 74 PRO A O 1
ATOM 601 N N . ASP A 1 75 ? 9.722 6.184 -3.453 1.00 94.62 75 ASP A N 1
ATOM 602 C CA . ASP A 1 75 ? 10.604 7.269 -3.885 1.00 94.62 75 ASP A CA 1
ATOM 603 C C . ASP A 1 75 ? 9.745 8.432 -4.398 1.00 94.62 75 ASP A C 1
ATOM 605 O O . ASP A 1 75 ? 8.877 8.264 -5.261 1.00 94.62 75 ASP A O 1
ATOM 609 N N . LEU A 1 76 ? 9.961 9.636 -3.866 1.00 90.88 76 LEU A N 1
ATOM 610 C CA . LEU A 1 76 ? 9.201 10.825 -4.267 1.00 90.88 76 LEU A CA 1
ATOM 611 C C . LEU A 1 76 ? 9.411 11.179 -5.745 1.00 90.88 76 LEU A C 1
ATOM 613 O O . LEU A 1 76 ? 8.516 11.761 -6.362 1.00 90.88 76 LEU A O 1
ATOM 617 N N . ASN A 1 77 ? 10.554 10.794 -6.317 1.00 94.44 77 ASN A N 1
ATOM 618 C CA . ASN A 1 77 ? 10.874 11.044 -7.718 1.00 94.44 77 ASN A CA 1
ATOM 619 C C . ASN A 1 77 ? 10.129 10.105 -8.670 1.00 94.44 77 ASN A C 1
ATOM 621 O O . ASN A 1 77 ? 10.028 10.413 -9.856 1.00 94.44 77 ASN A O 1
ATOM 625 N N . ASP A 1 78 ? 9.549 9.008 -8.167 1.00 93.94 78 ASP A N 1
ATOM 626 C CA . ASP A 1 78 ? 8.805 8.074 -9.011 1.00 93.94 78 ASP A CA 1
ATOM 627 C C . ASP A 1 78 ? 7.384 8.560 -9.364 1.00 93.94 78 ASP A C 1
ATOM 629 O O . ASP A 1 78 ? 6.690 8.006 -10.220 1.00 93.94 78 ASP A O 1
ATOM 633 N N . GLY A 1 79 ? 6.945 9.645 -8.727 1.00 91.81 79 GLY A N 1
ATOM 634 C CA . GLY A 1 79 ? 5.673 10.287 -9.007 1.00 91.81 79 GLY A CA 1
ATOM 635 C C . GLY A 1 79 ? 4.486 9.692 -8.243 1.00 91.81 79 GLY A C 1
ATOM 636 O O . GLY A 1 79 ? 4.381 8.506 -7.934 1.00 91.81 79 GLY A O 1
ATOM 637 N N . VAL A 1 80 ? 3.525 10.570 -7.953 1.00 91.94 80 VAL A N 1
ATOM 638 C CA . VAL A 1 80 ? 2.397 10.286 -7.050 1.00 91.94 80 VAL A CA 1
ATOM 639 C C . VAL A 1 80 ? 1.498 9.154 -7.551 1.00 91.94 80 VAL A C 1
ATOM 641 O O . VAL A 1 80 ? 0.986 8.389 -6.740 1.00 91.94 80 VAL A O 1
ATOM 644 N N . ARG A 1 81 ? 1.304 9.021 -8.873 1.00 91.88 81 ARG A N 1
ATOM 645 C CA . ARG A 1 81 ? 0.399 8.009 -9.451 1.00 91.88 81 ARG A CA 1
ATOM 646 C C . ARG A 1 81 ? 0.817 6.586 -9.082 1.00 91.88 81 ARG A C 1
ATOM 648 O O . ARG A 1 81 ? -0.057 5.785 -8.784 1.00 91.88 81 ARG A O 1
ATOM 655 N N . LEU A 1 82 ? 2.111 6.275 -9.100 1.00 93.38 82 LEU A N 1
ATOM 656 C CA . LEU A 1 82 ? 2.597 4.939 -8.747 1.00 93.38 82 LEU A CA 1
ATOM 657 C C . LEU A 1 82 ? 2.550 4.740 -7.231 1.00 93.38 82 LEU A C 1
ATOM 659 O O . LEU A 1 82 ? 1.984 3.761 -6.751 1.00 93.38 82 LEU A O 1
ATOM 663 N N . ASN A 1 83 ? 3.028 5.734 -6.482 1.00 95.00 83 ASN A N 1
ATOM 664 C CA . ASN A 1 83 ? 3.099 5.674 -5.023 1.00 95.00 83 ASN A CA 1
ATOM 665 C C . ASN A 1 83 ? 1.722 5.590 -4.341 1.00 95.00 83 ASN A C 1
ATOM 667 O O . ASN A 1 83 ? 1.614 5.038 -3.253 1.00 95.00 83 ASN A O 1
ATOM 671 N N . VAL A 1 84 ? 0.651 6.115 -4.945 1.00 95.06 84 VAL A N 1
ATOM 672 C CA . VAL A 1 84 ? -0.702 6.029 -4.361 1.00 95.06 84 VAL A CA 1
ATOM 673 C C . VAL A 1 84 ? -1.394 4.688 -4.633 1.00 95.06 84 VAL A C 1
ATOM 675 O O . VAL A 1 84 ? -2.407 4.385 -4.007 1.00 95.06 84 VAL A O 1
ATOM 678 N N . ARG A 1 85 ? -0.880 3.868 -5.558 1.00 94.69 85 ARG A N 1
ATOM 679 C CA . ARG A 1 85 ? -1.550 2.640 -6.012 1.00 94.69 85 ARG A CA 1
ATOM 680 C C . ARG A 1 85 ? -1.846 1.639 -4.885 1.00 94.69 85 ARG A C 1
ATOM 682 O O . ARG A 1 85 ? -3.001 1.210 -4.827 1.00 94.69 85 ARG A O 1
ATOM 689 N N . PRO A 1 86 ? -0.924 1.344 -3.943 1.00 96.94 86 PRO A N 1
ATOM 690 C CA . PRO A 1 86 ? -1.217 0.456 -2.815 1.00 96.94 86 PRO A CA 1
ATOM 691 C C . PRO A 1 86 ? -2.475 0.864 -2.039 1.00 96.94 86 PRO A C 1
ATOM 693 O O . PRO A 1 86 ? -3.348 0.036 -1.785 1.00 96.94 86 PRO A O 1
ATOM 696 N N . PHE A 1 87 ? -2.641 2.168 -1.787 1.00 97.06 87 PHE A N 1
ATOM 697 C CA . PHE A 1 87 ? -3.777 2.738 -1.051 1.00 97.06 87 PHE A CA 1
ATOM 698 C C . PHE A 1 87 ? -5.1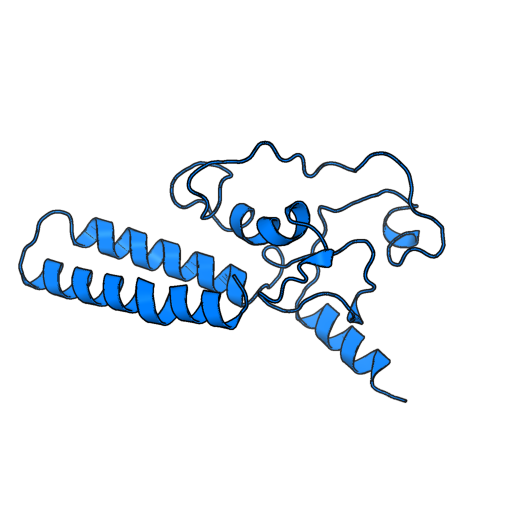24 2.579 -1.765 1.00 97.06 87 PHE A C 1
ATOM 700 O O . PHE A 1 87 ? -6.165 2.636 -1.113 1.00 97.06 87 PHE A O 1
ATOM 707 N N . LEU A 1 88 ? -5.106 2.376 -3.083 1.00 95.81 88 LEU A N 1
ATOM 708 C CA . LEU A 1 88 ? -6.288 2.128 -3.912 1.00 95.81 88 LEU A CA 1
ATOM 709 C C . LEU A 1 88 ? -6.552 0.641 -4.160 1.00 95.81 88 LEU A C 1
ATOM 711 O O . LEU A 1 88 ? -7.691 0.275 -4.433 1.00 95.81 88 LEU A O 1
ATOM 715 N N . SER A 1 89 ? -5.504 -0.183 -4.126 1.00 94.88 89 SER A N 1
ATOM 716 C CA . SER A 1 89 ? -5.557 -1.609 -4.476 1.00 94.88 89 SER A CA 1
ATOM 717 C C . SER A 1 89 ? -6.018 -2.514 -3.334 1.00 94.88 89 SER A C 1
ATOM 719 O O . SER A 1 89 ? -6.612 -3.561 -3.586 1.00 94.88 89 SER A O 1
ATOM 721 N N . VAL A 1 90 ? -5.777 -2.114 -2.082 1.00 97.81 90 VAL A N 1
ATOM 722 C CA . VAL A 1 90 ? -6.285 -2.843 -0.914 1.00 97.81 90 VAL A CA 1
ATOM 723 C C . VAL A 1 90 ? -7.816 -2.863 -0.886 1.00 97.81 90 VAL A C 1
ATOM 725 O O . VAL A 1 90 ? -8.447 -1.961 -1.438 1.00 97.81 90 VAL A O 1
ATOM 728 N N . PRO A 1 91 ? -8.441 -3.854 -0.221 1.00 97.62 91 PRO A N 1
ATOM 729 C CA . PRO A 1 91 ? -9.894 -3.922 -0.122 1.00 97.62 91 PRO A CA 1
ATOM 730 C C . PRO A 1 91 ? -10.515 -2.628 0.416 1.00 97.62 91 PRO A C 1
ATOM 732 O O . PRO A 1 91 ? -10.003 -2.026 1.363 1.00 97.62 91 PRO A O 1
ATOM 735 N N . ASP A 1 92 ? -11.649 -2.235 -0.163 1.00 96.94 92 ASP A N 1
ATOM 736 C CA . ASP A 1 92 ? -12.322 -0.977 0.157 1.00 96.94 92 ASP A CA 1
ATOM 737 C C . ASP A 1 92 ? -12.741 -0.885 1.633 1.00 96.94 92 ASP A C 1
ATOM 739 O O . ASP A 1 92 ? -13.281 -1.833 2.210 1.00 96.94 92 ASP A O 1
ATOM 743 N N . VAL A 1 93 ? -12.530 0.287 2.240 1.00 93.81 93 VAL A N 1
ATOM 744 C CA . VAL A 1 93 ? -13.006 0.594 3.601 1.00 93.81 93 VAL A CA 1
ATOM 745 C C . VAL A 1 93 ? -14.401 1.209 3.578 1.00 93.81 93 VAL A C 1
ATOM 747 O O . VAL A 1 93 ? -15.281 0.759 4.304 1.00 93.81 93 VAL A O 1
ATOM 750 N N . ALA A 1 94 ? -14.600 2.252 2.769 1.00 90.56 94 ALA A N 1
ATOM 751 C CA . ALA A 1 94 ? -15.832 3.049 2.785 1.00 90.56 94 ALA A CA 1
ATOM 752 C C . ALA A 1 94 ? -16.470 3.213 1.401 1.00 90.56 94 ALA A C 1
ATOM 754 O O . ALA A 1 94 ? -17.693 3.195 1.272 1.00 90.56 94 ALA A O 1
ATOM 755 N N . LYS A 1 95 ? -15.654 3.386 0.356 1.00 94.44 95 LYS A N 1
ATOM 756 C CA . LYS A 1 95 ? -16.118 3.683 -1.001 1.00 94.44 95 LYS A CA 1
ATOM 757 C C . LYS A 1 95 ? -15.534 2.683 -1.983 1.00 94.44 95 LYS A C 1
ATOM 759 O O . LYS A 1 95 ? -14.333 2.443 -1.976 1.00 94.44 95 LYS A O 1
ATOM 764 N N . LYS A 1 96 ? -16.391 2.145 -2.852 1.00 94.44 96 LYS A N 1
ATOM 765 C CA . LYS A 1 96 ? -16.005 1.136 -3.841 1.00 94.44 96 LYS A CA 1
ATOM 766 C C . LYS A 1 96 ? -14.904 1.647 -4.782 1.00 94.44 96 LYS A C 1
ATOM 768 O O . LYS A 1 96 ? -15.085 2.664 -5.459 1.00 94.44 96 LYS A O 1
ATOM 773 N N . GLY A 1 97 ? -13.812 0.897 -4.884 1.00 93.00 97 GLY A N 1
ATOM 774 C CA . GLY A 1 97 ? -12.626 1.194 -5.681 1.00 93.00 97 GLY A CA 1
ATOM 775 C C . GLY A 1 97 ? -11.787 2.365 -5.167 1.00 93.00 97 GLY A C 1
ATOM 776 O O . GLY A 1 97 ? -11.117 3.001 -5.982 1.00 93.00 97 GLY A O 1
ATOM 777 N N . ALA A 1 98 ? -11.883 2.701 -3.880 1.00 96.06 98 ALA A N 1
ATOM 778 C CA . ALA A 1 98 ? -11.066 3.729 -3.233 1.00 96.06 98 ALA A CA 1
ATOM 779 C C . ALA A 1 98 ? -10.031 3.138 -2.260 1.00 96.06 98 ALA A C 1
ATOM 781 O O . ALA A 1 98 ? -9.203 3.889 -1.746 1.00 96.06 98 ALA A O 1
ATOM 782 N N . GLY A 1 99 ? -10.072 1.828 -1.996 1.00 96.75 99 GLY A N 1
ATOM 783 C CA . GLY A 1 99 ? -9.231 1.177 -1.000 1.00 96.75 99 GLY A CA 1
ATOM 784 C C . GLY A 1 99 ? -9.396 1.833 0.370 1.00 96.75 99 GLY A C 1
ATOM 785 O O . GLY A 1 99 ? -10.499 1.880 0.923 1.00 96.75 99 GLY A O 1
ATOM 786 N N . VAL A 1 100 ? -8.304 2.378 0.907 1.00 97.19 100 VAL A N 1
ATOM 787 C CA . VAL A 1 100 ? -8.298 3.119 2.184 1.00 97.19 100 VAL A CA 1
ATOM 788 C C . VAL A 1 100 ? -8.475 4.632 2.013 1.00 97.19 100 VAL A C 1
ATOM 790 O O . VAL A 1 100 ? -8.549 5.357 3.007 1.00 97.19 100 VAL A O 1
ATOM 793 N N . LEU A 1 101 ? -8.543 5.142 0.780 1.00 95.69 101 LEU A N 1
ATOM 794 C CA . LEU A 1 101 ? -8.783 6.561 0.542 1.00 95.69 101 LEU A CA 1
ATOM 795 C C . LEU A 1 101 ? -10.242 6.926 0.822 1.00 95.69 101 LEU A C 1
ATOM 797 O O . LEU A 1 101 ? -11.171 6.155 0.580 1.00 95.69 101 LEU A O 1
ATOM 801 N N . ARG A 1 102 ? -10.448 8.166 1.277 1.00 94.38 102 ARG A N 1
ATOM 802 C CA . ARG A 1 102 ? -11.790 8.725 1.486 1.00 94.38 102 ARG A CA 1
ATOM 803 C C . ARG A 1 102 ? -12.594 8.775 0.186 1.00 94.38 102 ARG A C 1
ATOM 805 O O . ARG A 1 102 ? -13.783 8.466 0.178 1.00 94.38 102 ARG A O 1
ATOM 812 N N . ASP A 1 103 ? -11.935 9.160 -0.904 1.00 94.25 103 ASP A N 1
ATOM 813 C CA . ASP A 1 103 ? -12.541 9.314 -2.217 1.00 94.25 103 ASP A CA 1
ATOM 814 C C . ASP A 1 103 ? -11.737 8.601 -3.296 1.00 94.25 103 ASP A C 1
ATOM 816 O O . ASP A 1 103 ? -10.508 8.573 -3.265 1.00 94.25 10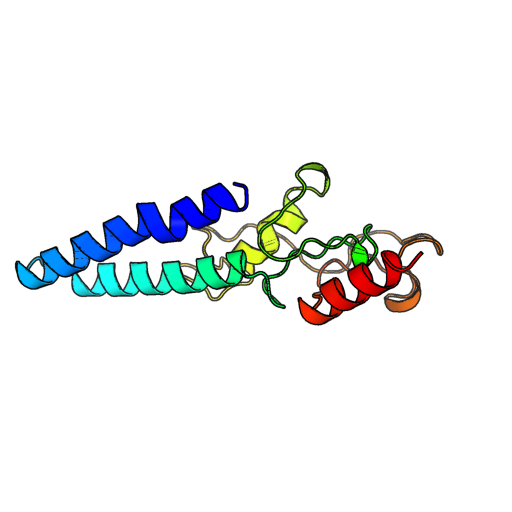3 ASP A O 1
ATOM 820 N N . LYS A 1 104 ? -12.457 8.054 -4.280 1.00 93.00 104 LYS A N 1
ATOM 821 C CA . LYS A 1 104 ? -11.862 7.425 -5.455 1.00 93.00 104 LYS A CA 1
ATOM 822 C C . LYS A 1 104 ? -11.344 8.507 -6.414 1.00 93.00 104 LYS A C 1
ATOM 824 O O . LYS A 1 104 ? -12.166 9.240 -6.971 1.00 93.00 104 LYS A O 1
ATOM 829 N N . PRO A 1 105 ? -10.028 8.595 -6.661 1.00 91.50 105 PRO A N 1
ATOM 830 C CA . PRO A 1 105 ? -9.482 9.479 -7.674 1.00 91.50 105 PRO A CA 1
ATOM 831 C C . PRO A 1 105 ? -9.786 8.933 -9.075 1.00 91.50 105 PRO A C 1
ATOM 833 O O . PRO A 1 105 ? -9.935 7.727 -9.287 1.00 91.50 105 PRO A O 1
ATOM 836 N N . ASN A 1 106 ? -9.851 9.829 -10.057 1.00 91.88 106 ASN A N 1
ATOM 837 C CA . ASN A 1 106 ? -10.047 9.457 -11.456 1.00 91.88 106 ASN A CA 1
ATOM 838 C C . ASN A 1 106 ? -8.710 9.056 -12.103 1.00 91.88 106 ASN A C 1
ATOM 840 O O . ASN A 1 106 ? -8.126 9.820 -12.870 1.00 91.88 106 ASN A O 1
ATOM 844 N N . ILE A 1 107 ? -8.201 7.874 -11.745 1.00 89.50 107 ILE A N 1
ATOM 845 C CA . ILE A 1 107 ? -6.971 7.299 -12.304 1.00 89.50 107 ILE A CA 1
ATOM 846 C C . ILE A 1 107 ? -7.346 6.126 -13.205 1.00 89.50 107 ILE A C 1
ATOM 848 O O . ILE A 1 107 ? -8.069 5.220 -12.793 1.00 89.50 107 ILE A O 1
ATOM 852 N N . LYS A 1 108 ? -6.827 6.133 -14.434 1.00 87.62 108 LYS A N 1
ATOM 853 C CA . LYS A 1 108 ? -6.877 4.979 -15.335 1.00 87.62 108 LYS A CA 1
ATOM 854 C C . LYS A 1 108 ? -5.592 4.176 -15.175 1.00 87.62 108 LYS A C 1
ATOM 856 O O . LYS A 1 108 ? -4.512 4.757 -15.226 1.00 87.62 108 LYS A O 1
ATOM 861 N N . TRP A 1 109 ? -5.705 2.866 -14.988 1.00 87.88 109 TRP A N 1
ATOM 862 C CA . TRP A 1 109 ? -4.558 1.945 -14.904 1.00 87.88 109 TRP A CA 1
ATOM 863 C C . TRP A 1 109 ? -4.236 1.267 -16.238 1.00 87.88 109 TRP A C 1
ATOM 865 O O . TRP A 1 109 ? -3.300 0.487 -16.334 1.00 87.88 109 TRP A O 1
ATOM 875 N N . GLU A 1 110 ? -4.986 1.612 -17.283 1.00 88.94 110 GLU A N 1
ATOM 876 C CA . GLU A 1 110 ? -4.732 1.180 -18.652 1.00 88.94 110 GLU A CA 1
ATOM 877 C C . GLU A 1 110 ? -3.322 1.574 -19.121 1.00 88.94 110 GLU A C 1
ATOM 879 O O . GLU A 1 110 ? -2.677 2.472 -18.569 1.00 88.94 110 GLU A O 1
ATOM 884 N N . LYS A 1 111 ? -2.879 0.914 -20.193 1.00 93.12 111 LYS A N 1
ATOM 885 C CA . LYS A 1 111 ? -1.645 1.226 -20.911 1.00 93.12 111 LYS A CA 1
ATOM 886 C C . LYS A 1 111 ? -1.497 2.732 -21.151 1.00 93.12 111 LYS A C 1
ATOM 888 O O . LYS A 1 111 ? -2.375 3.379 -21.728 1.00 93.12 111 LYS A O 1
ATOM 893 N N . ASP A 1 112 ? -0.334 3.262 -20.793 1.00 92.56 112 ASP A N 1
ATOM 894 C CA . ASP A 1 112 ? -0.000 4.657 -21.054 1.00 92.56 112 ASP A CA 1
ATOM 895 C C . ASP A 1 112 ? 0.332 4.894 -22.536 1.00 92.56 112 ASP A C 1
ATOM 897 O O . ASP A 1 112 ? 0.766 4.006 -23.276 1.00 92.56 112 ASP A O 1
ATOM 901 N N . ARG A 1 113 ? 0.165 6.142 -22.985 1.00 93.56 113 ARG A N 1
ATOM 902 C CA . ARG A 1 113 ? 0.512 6.547 -24.354 1.00 93.56 113 ARG A CA 1
ATOM 903 C C . ARG A 1 113 ? 2.017 6.434 -24.604 1.00 93.56 113 ARG A C 1
ATOM 905 O O . ARG A 1 113 ? 2.830 6.822 -23.765 1.00 93.56 113 ARG A O 1
ATOM 912 N N . GLY A 1 114 ? 2.366 6.037 -25.826 1.00 94.88 114 GLY A N 1
ATOM 913 C CA . GLY A 1 114 ? 3.746 5.909 -26.291 1.00 94.88 114 GLY A CA 1
ATOM 914 C C . GLY A 1 114 ? 4.293 4.491 -26.144 1.00 94.88 114 GLY A C 1
ATOM 915 O O . GLY A 1 114 ? 3.552 3.550 -25.864 1.00 94.88 114 GLY A O 1
ATOM 916 N N . LYS A 1 115 ? 5.598 4.363 -26.376 1.00 96.50 115 LYS A N 1
ATOM 917 C CA . LYS A 1 115 ? 6.357 3.117 -26.279 1.00 96.50 115 LYS A CA 1
ATOM 918 C C . LYS A 1 115 ? 7.612 3.345 -25.448 1.00 96.50 115 LYS A C 1
ATOM 920 O O . LYS A 1 115 ? 8.118 4.471 -25.382 1.00 96.50 115 LYS A O 1
ATOM 925 N N . ASP A 1 116 ? 8.068 2.300 -24.784 1.00 96.12 116 ASP A N 1
ATOM 926 C CA . ASP A 1 116 ? 9.407 2.261 -24.213 1.00 96.12 116 ASP A CA 1
ATOM 927 C C . ASP A 1 116 ? 10.447 1.932 -25.276 1.00 96.12 116 ASP A C 1
ATOM 929 O O . ASP A 1 116 ? 10.128 1.386 -26.332 1.00 96.12 116 ASP A O 1
ATOM 933 N N . VAL A 1 117 ? 11.685 2.330 -24.999 1.00 96.75 117 VAL A N 1
ATOM 934 C CA . VAL A 1 117 ? 12.854 1.949 -25.794 1.00 96.75 117 VAL A CA 1
ATOM 935 C C . VAL A 1 117 ? 13.289 0.534 -25.424 1.00 96.75 117 VAL A C 1
ATOM 937 O O . VAL A 1 117 ? 13.000 0.077 -24.322 1.00 96.75 117 VAL A O 1
ATOM 940 N N . ASP A 1 118 ? 14.016 -0.128 -26.322 1.00 96.62 118 ASP A N 1
ATOM 941 C CA . ASP A 1 118 ? 14.473 -1.517 -26.147 1.00 96.62 118 ASP A CA 1
ATOM 942 C C . ASP A 1 118 ? 15.311 -1.724 -24.873 1.00 96.62 118 ASP A C 1
ATOM 944 O O . ASP A 1 118 ? 15.233 -2.756 -24.221 1.00 96.62 118 ASP A O 1
ATOM 948 N N . SER A 1 119 ? 16.046 -0.692 -24.445 1.00 96.12 119 SER A N 1
ATOM 949 C CA . SER A 1 119 ? 16.837 -0.724 -23.211 1.00 96.12 119 SER A CA 1
ATOM 950 C C . SER A 1 119 ? 16.021 -0.593 -21.919 1.00 96.12 119 SER A C 1
ATOM 952 O O . SER A 1 119 ? 16.599 -0.648 -20.832 1.00 96.12 119 SER A O 1
ATOM 954 N N . ALA A 1 120 ? 14.704 -0.374 -21.991 1.00 96.81 120 ALA A N 1
ATOM 955 C CA . ALA A 1 120 ? 13.877 -0.260 -20.796 1.00 96.81 120 ALA A CA 1
ATOM 956 C C . ALA A 1 120 ? 13.716 -1.631 -20.109 1.00 96.81 120 ALA A C 1
ATOM 958 O O . ALA A 1 120 ? 13.510 -2.629 -20.802 1.00 96.81 120 ALA A O 1
ATOM 959 N N . PRO A 1 121 ? 13.700 -1.700 -18.762 1.00 96.94 121 PRO A N 1
ATOM 960 C CA . PRO A 1 121 ? 13.781 -2.981 -18.049 1.00 96.94 121 PRO A CA 1
ATOM 961 C C . PRO A 1 121 ? 12.668 -3.984 -18.381 1.00 96.94 121 PRO A C 1
ATOM 963 O O . PRO A 1 121 ? 12.873 -5.190 -18.309 1.00 96.94 121 PRO A O 1
ATOM 966 N N . TRP A 1 122 ? 11.493 -3.486 -18.772 1.00 97.12 122 TRP A N 1
ATOM 967 C CA . TRP A 1 122 ? 10.303 -4.298 -19.041 1.00 97.12 122 TRP A CA 1
ATOM 968 C C . TRP A 1 122 ? 9.924 -4.332 -20.526 1.00 97.12 122 TRP A C 1
ATOM 970 O O . TRP A 1 122 ? 8.836 -4.799 -20.870 1.00 97.12 122 TRP A O 1
ATOM 980 N N . TYR A 1 123 ? 10.798 -3.845 -21.419 1.00 97.56 123 TYR A N 1
ATOM 981 C CA . TYR A 1 123 ? 10.501 -3.757 -22.849 1.00 97.56 123 TYR A CA 1
ATOM 982 C C . TYR A 1 123 ? 10.138 -5.122 -23.434 1.00 97.56 123 TYR A C 1
ATOM 984 O O . TYR A 1 123 ? 9.099 -5.246 -24.078 1.00 97.56 123 TYR A O 1
ATOM 992 N N . HIS A 1 124 ? 10.941 -6.157 -23.175 1.00 96.75 124 HIS A N 1
ATOM 993 C CA . HIS A 1 124 ? 10.701 -7.492 -23.728 1.00 96.75 124 HIS A CA 1
ATOM 994 C C . HIS A 1 124 ? 9.450 -8.164 -23.154 1.00 96.75 124 HIS A C 1
ATOM 996 O O . HIS A 1 124 ? 8.759 -8.870 -23.885 1.00 96.75 124 HIS A O 1
ATOM 1002 N N . LEU A 1 125 ? 9.117 -7.908 -21.884 1.00 97.19 125 LEU A N 1
ATOM 1003 C CA . LEU A 1 125 ? 7.912 -8.459 -21.261 1.00 97.19 125 LEU A CA 1
ATOM 1004 C C . LEU A 1 125 ? 6.636 -7.847 -21.857 1.00 97.19 125 LEU A C 1
ATOM 1006 O O . LEU A 1 125 ? 5.658 -8.554 -22.085 1.00 97.19 125 LEU A O 1
ATOM 1010 N N . PHE A 1 126 ? 6.651 -6.541 -22.136 1.00 96.81 126 PHE A N 1
ATOM 1011 C CA . PHE A 1 126 ? 5.478 -5.807 -22.621 1.00 96.81 126 PHE A CA 1
ATOM 1012 C C . PHE A 1 126 ? 5.540 -5.428 -24.104 1.00 96.81 126 PHE A C 1
ATOM 1014 O O . PHE A 1 126 ? 4.700 -4.668 -24.584 1.00 96.81 126 PHE A O 1
ATOM 1021 N N . ASN A 1 127 ? 6.524 -5.926 -24.853 1.00 96.50 127 ASN A N 1
ATOM 1022 C CA . ASN A 1 127 ? 6.773 -5.552 -26.249 1.00 96.50 127 ASN A CA 1
ATOM 1023 C C . ASN A 1 127 ? 6.775 -4.015 -26.464 1.00 96.50 127 ASN A C 1
ATOM 1025 O O . ASN A 1 127 ? 6.093 -3.454 -27.338 1.00 96.50 127 ASN A O 1
ATOM 1029 N N . GLY A 1 128 ? 7.470 -3.320 -25.561 1.00 96.12 128 GLY A N 1
ATOM 1030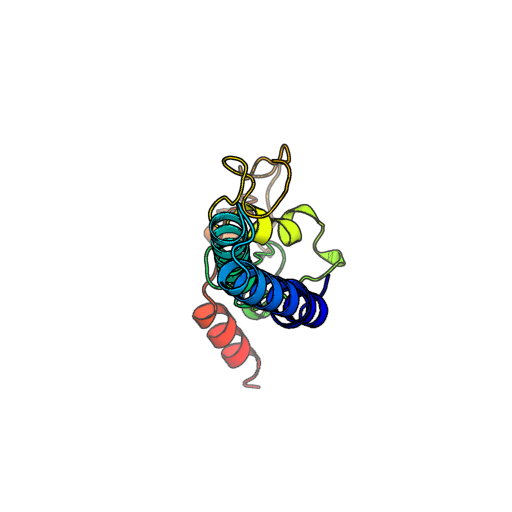 C CA . GLY A 1 128 ? 7.565 -1.862 -25.486 1.00 96.12 128 GLY A CA 1
ATOM 1031 C C . GLY A 1 128 ? 6.301 -1.129 -25.032 1.00 96.12 128 GLY A C 1
ATOM 1032 O O . GLY A 1 128 ? 6.296 0.102 -25.033 1.00 96.12 128 GLY A O 1
ATOM 1033 N N . ASP A 1 129 ? 5.216 -1.820 -24.676 1.00 97.56 129 ASP A N 1
ATOM 1034 C CA . ASP A 1 129 ? 4.038 -1.163 -24.111 1.00 97.56 129 ASP A CA 1
ATOM 1035 C C . ASP A 1 129 ? 4.295 -0.634 -22.701 1.00 97.56 129 ASP A C 1
ATOM 1037 O O . ASP A 1 129 ? 4.915 -1.274 -21.856 1.00 97.56 129 ASP A O 1
ATOM 1041 N N . ARG A 1 130 ? 3.760 0.560 -22.437 1.00 95.94 130 ARG A N 1
ATOM 1042 C CA . ARG A 1 130 ? 3.897 1.236 -21.151 1.00 95.94 130 ARG A CA 1
ATOM 1043 C C . ARG A 1 130 ? 2.847 0.732 -20.165 1.00 95.94 130 ARG A C 1
ATOM 1045 O O . ARG A 1 130 ? 1.790 1.346 -20.006 1.00 95.94 130 ARG A O 1
ATOM 1052 N N . ILE A 1 131 ? 3.128 -0.406 -19.541 1.00 95.62 131 ILE A N 1
ATOM 1053 C CA . ILE A 1 131 ? 2.236 -1.055 -18.576 1.00 95.62 131 ILE A CA 1
ATOM 1054 C C . ILE A 1 131 ? 2.661 -0.680 -17.156 1.00 95.62 131 ILE A C 1
ATOM 1056 O O . ILE A 1 131 ? 3.758 -1.020 -16.725 1.00 95.62 131 ILE A O 1
ATOM 1060 N N . ASN A 1 132 ? 1.798 0.041 -16.434 1.00 92.50 132 ASN A N 1
ATOM 1061 C CA . ASN A 1 132 ? 1.988 0.314 -15.002 1.00 92.50 132 ASN A CA 1
ATOM 1062 C C . ASN A 1 132 ? 1.164 -0.634 -14.119 1.00 92.50 132 ASN A C 1
ATOM 1064 O O . ASN A 1 132 ? 1.427 -0.719 -12.924 1.00 92.50 132 ASN A O 1
ATOM 1068 N N . ASP A 1 133 ? 0.163 -1.316 -14.689 1.00 93.44 133 ASP A N 1
ATOM 1069 C CA . ASP A 1 133 ? -0.706 -2.264 -13.983 1.00 93.44 133 ASP A CA 1
ATOM 1070 C C . ASP A 1 133 ? -0.031 -3.640 -13.860 1.00 93.44 133 ASP A C 1
ATOM 1072 O O . ASP A 1 133 ? -0.489 -4.643 -14.398 1.00 93.44 133 ASP A O 1
ATOM 1076 N N . HIS A 1 134 ? 1.138 -3.655 -13.224 1.00 95.44 134 HIS A N 1
ATOM 1077 C CA . HIS A 1 134 ? 1.944 -4.848 -12.984 1.00 95.44 134 HIS A CA 1
ATOM 1078 C C . HIS A 1 134 ? 2.360 -4.905 -11.514 1.00 95.44 134 HIS A C 1
ATOM 1080 O O . HIS A 1 134 ? 2.375 -3.874 -10.842 1.00 95.44 134 HIS A O 1
ATOM 1086 N N . HIS A 1 135 ? 2.646 -6.103 -11.020 1.00 96.69 135 HIS A N 1
ATOM 1087 C CA . HIS A 1 135 ? 2.958 -6.372 -9.621 1.00 96.69 135 HIS A CA 1
ATOM 1088 C C . HIS A 1 135 ? 4.059 -7.412 -9.548 1.00 96.69 135 HIS A C 1
ATOM 1090 O O . HIS A 1 135 ? 4.098 -8.328 -10.371 1.00 96.69 135 HIS A O 1
ATOM 1096 N N . LEU A 1 136 ? 4.926 -7.269 -8.555 1.00 97.81 136 LEU A N 1
ATOM 1097 C CA . LEU A 1 136 ? 6.037 -8.177 -8.317 1.00 97.81 136 LEU A CA 1
ATOM 1098 C C . LEU A 1 136 ? 5.987 -8.646 -6.875 1.00 97.81 136 LEU A C 1
ATOM 1100 O O . LEU A 1 136 ? 5.735 -7.839 -5.976 1.00 97.81 136 LEU A O 1
ATOM 1104 N N . THR A 1 137 ? 6.259 -9.930 -6.664 1.00 98.38 137 THR A N 1
ATOM 1105 C CA . THR A 1 137 ? 6.290 -10.467 -5.307 1.00 98.38 137 THR A CA 1
ATOM 1106 C C . THR A 1 137 ? 7.488 -9.926 -4.534 1.00 98.38 137 THR A C 1
ATOM 1108 O O . THR A 1 137 ? 8.501 -9.523 -5.121 1.00 98.38 137 THR A O 1
ATOM 1111 N N . ILE A 1 138 ? 7.399 -9.919 -3.203 1.00 98.31 138 ILE A N 1
ATOM 1112 C CA . ILE A 1 138 ? 8.555 -9.575 -2.361 1.00 98.31 138 ILE A CA 1
ATOM 1113 C C . ILE A 1 138 ? 9.705 -10.555 -2.623 1.00 98.31 138 ILE A C 1
ATOM 1115 O O . ILE A 1 138 ? 10.865 -10.143 -2.692 1.00 98.31 138 ILE A O 1
ATOM 1119 N N . GLU A 1 139 ? 9.386 -11.836 -2.815 1.00 98.19 139 GLU A N 1
ATOM 1120 C CA . GLU A 1 139 ? 10.362 -12.885 -3.105 1.00 98.19 139 GLU A CA 1
ATOM 1121 C C . GLU A 1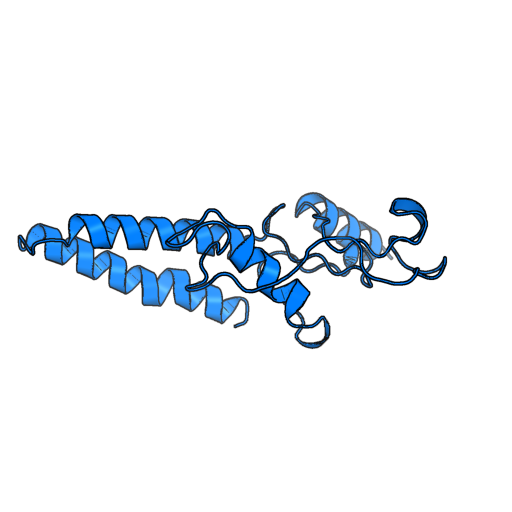 139 ? 11.167 -12.584 -4.375 1.00 98.19 139 GLU A C 1
ATOM 1123 O O . GLU A 1 139 ? 12.399 -12.595 -4.323 1.00 98.19 139 GLU A O 1
ATOM 1128 N N . ASP A 1 140 ? 10.502 -12.229 -5.479 1.00 97.81 140 ASP A N 1
ATOM 1129 C CA . ASP A 1 140 ? 11.176 -11.932 -6.748 1.00 97.81 140 ASP A CA 1
ATOM 1130 C C . ASP A 1 140 ? 12.106 -10.713 -6.626 1.00 97.81 140 ASP A C 1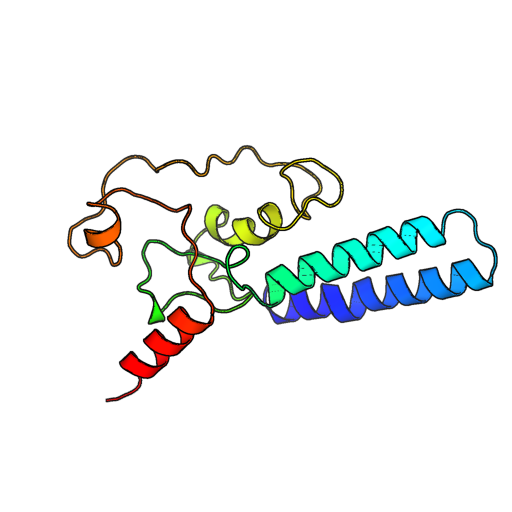
ATOM 1132 O O . ASP A 1 140 ? 13.237 -10.724 -7.125 1.00 97.81 140 ASP A O 1
ATOM 1136 N N . LYS A 1 141 ? 11.664 -9.667 -5.911 1.00 98.00 141 LYS A N 1
ATOM 1137 C CA . LYS A 1 141 ? 12.474 -8.462 -5.654 1.00 98.00 141 LYS A CA 1
ATOM 1138 C C . LYS A 1 141 ? 13.717 -8.795 -4.827 1.00 98.00 141 LYS A C 1
ATOM 1140 O O . LYS A 1 141 ? 14.825 -8.386 -5.177 1.00 98.00 141 LYS A O 1
ATOM 1145 N N . LEU A 1 142 ? 13.555 -9.578 -3.758 1.00 97.75 142 LEU A N 1
ATOM 1146 C CA . LEU A 1 142 ? 14.662 -10.013 -2.903 1.00 97.75 142 LEU A CA 1
ATOM 1147 C C . LEU A 1 142 ? 15.645 -10.921 -3.651 1.00 97.75 142 LEU A C 1
ATOM 1149 O O . LEU A 1 142 ? 16.858 -10.796 -3.468 1.00 97.75 142 LEU A O 1
ATOM 1153 N N . ALA A 1 143 ? 15.144 -11.836 -4.482 1.00 97.38 143 ALA A N 1
ATOM 1154 C CA . ALA A 1 143 ? 15.974 -12.714 -5.297 1.00 97.38 143 ALA A CA 1
ATOM 1155 C C . ALA A 1 143 ? 16.831 -11.904 -6.283 1.00 97.38 143 ALA A C 1
ATOM 1157 O O . ALA A 1 143 ? 18.042 -12.125 -6.371 1.00 97.38 143 ALA A O 1
ATOM 1158 N N . ALA A 1 144 ? 16.238 -10.911 -6.950 1.00 96.56 144 ALA A N 1
ATOM 1159 C CA . ALA A 1 144 ? 16.955 -10.030 -7.864 1.00 96.56 144 ALA A CA 1
ATOM 1160 C C . ALA A 1 144 ? 18.030 -9.180 -7.165 1.00 96.56 144 ALA A C 1
ATOM 1162 O O . ALA A 1 144 ? 19.154 -9.083 -7.659 1.00 96.56 144 ALA A O 1
ATOM 1163 N N . GLN A 1 145 ? 17.727 -8.618 -5.990 1.00 95.62 145 GLN A N 1
ATOM 1164 C CA . GLN A 1 145 ? 18.696 -7.843 -5.204 1.00 95.62 145 GLN A CA 1
ATOM 1165 C C . GLN A 1 145 ? 19.904 -8.680 -4.778 1.00 95.62 145 GLN A C 1
ATOM 1167 O O . GLN A 1 145 ? 21.044 -8.225 -4.874 1.00 95.62 145 GLN A O 1
ATOM 1172 N N . LYS A 1 146 ? 19.678 -9.929 -4.351 1.00 93.50 146 LYS A N 1
ATOM 1173 C CA . LYS A 1 146 ? 20.764 -10.855 -3.996 1.00 93.50 146 LYS A CA 1
ATOM 1174 C C . LYS A 1 146 ? 21.618 -11.228 -5.205 1.00 93.50 146 LYS A C 1
ATOM 1176 O O . LYS A 1 146 ? 22.836 -11.290 -5.078 1.00 93.50 146 LYS A O 1
ATOM 1181 N N . GLY A 1 147 ? 20.992 -11.451 -6.362 1.00 84.81 147 GLY A N 1
ATOM 1182 C CA . GLY A 1 147 ? 21.697 -11.760 -7.607 1.00 84.81 147 GLY A CA 1
ATOM 1183 C C . GLY A 1 147 ? 22.618 -10.633 -8.083 1.00 84.81 147 GLY A C 1
ATOM 1184 O O . GLY A 1 147 ? 23.661 -10.918 -8.661 1.00 84.81 147 GLY A O 1
ATOM 1185 N N . ASN A 1 148 ? 22.272 -9.372 -7.800 1.00 77.44 148 ASN A N 1
ATOM 1186 C CA . ASN A 1 148 ? 23.075 -8.209 -8.191 1.00 77.44 148 ASN A CA 1
ATOM 1187 C C . ASN A 1 148 ? 24.156 -7.827 -7.152 1.00 77.44 148 ASN A C 1
ATOM 1189 O O . ASN A 1 148 ? 25.154 -7.202 -7.494 1.00 77.44 148 ASN A O 1
ATOM 1193 N N . GLY A 1 149 ? 23.987 -8.226 -5.884 1.00 59.69 149 GLY A N 1
ATOM 1194 C CA . GLY A 1 149 ? 24.956 -8.003 -4.797 1.00 59.69 149 GLY A CA 1
ATOM 1195 C C . GLY A 1 149 ? 26.077 -9.049 -4.688 1.00 59.69 149 GLY A C 1
ATOM 1196 O O . GLY A 1 149 ? 26.851 -9.005 -3.735 1.00 59.69 149 GLY A O 1
ATOM 1197 N N . GLY A 1 150 ? 26.141 -10.006 -5.619 1.00 45.47 150 GLY A N 1
ATOM 1198 C CA . GLY A 1 150 ? 27.176 -11.037 -5.708 1.00 45.47 150 GLY A CA 1
ATOM 1199 C C . GLY A 1 150 ? 28.253 -10.702 -6.741 1.00 45.47 150 GLY A C 1
ATOM 1200 O O . GLY A 1 150 ? 28.370 -11.415 -7.735 1.00 45.47 150 GLY A O 1
ATOM 1201 N N . LEU A 1 151 ? 29.016 -9.631 -6.509 1.00 39.44 151 LEU A N 1
ATOM 1202 C CA . LEU A 1 151 ? 30.293 -9.325 -7.169 1.00 39.44 151 LEU A CA 1
ATOM 1203 C C . LEU A 1 151 ? 31.292 -8.801 -6.136 1.00 39.44 151 LEU A C 1
ATOM 1205 O O . LEU A 1 151 ? 30.906 -7.904 -5.353 1.00 39.44 151 LEU A O 1
#

Secondary structure (DSSP, 8-state):
--HHHHHIIIIIIHHHHHHHHHHHHHTT-TTHHHHHHHHHHHHHHHHHHHHT-TTSS---TTS-GGGS--SS---GGG-HHHHTHHHHHSPPSSSTT-TTSSS------S-EEEE--TTSTTHHHHTTEE-------HHHHHHHHHHHS--

pLDDT: mean 95.05, std 7.42, range [39.44, 98.75]

Sequence (151 aa):
LDHKLLETLIYTYLGDWISRQKQDIGNGVDGAQEKLAAAESLKKKLELILEGEAPYDIFVRWKPIDQQPIGWNPDLNDGVRLNVRPFLSVPDVAKKGAGVLRDKPNIKWEKDRGKDVDSAPWYHLFNGDRINDHHLTIEDKLAAQKGNGGL